Protein AF-A0A7S2IRG7-F1 (afdb_monomer)

Radius of gyration: 34.06 Å; Cα contacts (8 Å, |Δi|>4): 168; chains: 1; bounding box: 99×29×84 Å

Structure (mmCIF, N/CA/C/O backbone):
data_AF-A0A7S2IRG7-F1
#
_entry.id   AF-A0A7S2IRG7-F1
#
loop_
_atom_site.group_PDB
_atom_site.id
_atom_site.type_symbol
_atom_site.label_atom_id
_atom_site.label_alt_id
_atom_site.label_comp_id
_atom_site.label_asym_id
_atom_site.label_entity_id
_atom_site.label_seq_id
_atom_site.pdbx_PDB_ins_code
_atom_site.Cartn_x
_atom_site.Cartn_y
_atom_site.Cartn_z
_atom_site.occupancy
_atom_site.B_iso_or_equiv
_atom_site.auth_seq_id
_atom_site.auth_comp_id
_atom_site.auth_asym_id
_atom_site.auth_atom_id
_atom_site.pdbx_PDB_model_num
ATOM 1 N N . SER A 1 1 ? 81.098 8.406 -63.109 1.00 49.62 1 SER A N 1
ATOM 2 C CA . SER A 1 1 ? 79.784 7.767 -62.909 1.00 49.62 1 SER A CA 1
ATOM 3 C C . SER A 1 1 ? 79.467 7.708 -61.419 1.00 49.62 1 SER A C 1
ATOM 5 O O . SER A 1 1 ? 79.931 6.771 -60.798 1.00 49.62 1 SER A O 1
ATOM 7 N N . SER A 1 2 ? 78.820 8.722 -60.807 1.00 50.66 2 SER A N 1
ATOM 8 C CA . SER A 1 2 ? 78.451 8.673 -59.364 1.00 50.66 2 SER A CA 1
ATOM 9 C C . SER A 1 2 ? 77.529 9.820 -58.865 1.00 50.66 2 SER A C 1
ATOM 11 O O . SER A 1 2 ? 77.714 10.305 -57.751 1.00 50.66 2 SER A O 1
ATOM 13 N N . SER A 1 3 ? 76.562 10.328 -59.647 1.00 47.19 3 SER A N 1
ATOM 14 C CA . SER A 1 3 ? 75.698 11.440 -59.159 1.00 47.19 3 SER A CA 1
ATOM 15 C C . SER A 1 3 ? 74.209 11.361 -59.511 1.00 47.19 3 SER A C 1
ATOM 17 O O . SER A 1 3 ? 73.496 12.330 -59.290 1.00 47.19 3 SER A O 1
ATOM 19 N N . ALA A 1 4 ? 73.705 10.225 -60.006 1.00 48.06 4 ALA A N 1
ATOM 20 C CA . ALA A 1 4 ? 72.283 10.088 -60.358 1.00 48.06 4 ALA A CA 1
ATOM 21 C C . ALA A 1 4 ? 71.446 9.252 -59.362 1.00 48.06 4 ALA A C 1
ATOM 23 O O . ALA A 1 4 ? 70.223 9.258 -59.457 1.00 48.06 4 ALA A O 1
ATOM 24 N N . GLU A 1 5 ? 72.061 8.564 -58.392 1.00 44.44 5 GLU A N 1
ATOM 25 C CA . GLU A 1 5 ? 71.353 7.622 -57.499 1.00 44.44 5 GLU A CA 1
ATOM 26 C C . GLU A 1 5 ? 70.902 8.204 -56.148 1.00 44.44 5 GLU A C 1
ATOM 28 O O . GLU A 1 5 ? 70.097 7.589 -55.459 1.00 44.44 5 GLU A O 1
ATOM 33 N N . ALA A 1 6 ? 71.346 9.406 -55.765 1.00 46.88 6 ALA A N 1
ATOM 34 C CA . ALA A 1 6 ? 71.045 9.956 -54.436 1.00 46.88 6 ALA A CA 1
ATOM 35 C C . ALA A 1 6 ? 69.690 10.692 -54.336 1.00 46.88 6 ALA A C 1
ATOM 37 O O . ALA A 1 6 ? 69.160 10.854 -53.241 1.00 46.88 6 ALA A O 1
ATOM 38 N N . ALA A 1 7 ? 69.098 11.125 -55.455 1.00 45.97 7 ALA A N 1
ATOM 39 C CA . ALA A 1 7 ? 67.896 11.974 -55.443 1.00 45.97 7 ALA A CA 1
ATOM 40 C C . ALA A 1 7 ? 66.560 11.202 -55.458 1.00 45.97 7 ALA A C 1
ATOM 42 O O . ALA A 1 7 ? 65.505 11.804 -55.287 1.00 45.97 7 ALA A O 1
ATOM 43 N N . ARG A 1 8 ? 66.577 9.874 -55.648 1.00 46.16 8 ARG A N 1
ATOM 44 C CA . ARG A 1 8 ? 65.353 9.047 -55.674 1.00 46.16 8 ARG A CA 1
ATOM 45 C C . ARG A 1 8 ? 64.905 8.527 -54.303 1.00 46.16 8 ARG A C 1
ATOM 47 O O . ARG A 1 8 ? 63.773 8.075 -54.197 1.00 46.16 8 ARG A O 1
ATOM 54 N N . ASN A 1 9 ? 65.738 8.630 -53.265 1.00 48.84 9 ASN A N 1
ATOM 55 C CA . ASN A 1 9 ? 65.465 8.010 -51.961 1.00 48.84 9 ASN A CA 1
ATOM 56 C C . ASN A 1 9 ? 64.795 8.920 -50.916 1.00 48.84 9 ASN A C 1
ATOM 58 O O . ASN A 1 9 ? 64.383 8.424 -49.876 1.00 48.84 9 ASN A O 1
ATOM 62 N N . VAL A 1 10 ? 64.666 10.229 -51.163 1.00 49.28 10 VAL A N 1
ATOM 63 C CA . VAL A 1 10 ? 64.073 11.163 -50.179 1.00 49.28 10 VAL A CA 1
ATOM 64 C C . VAL A 1 10 ? 62.554 11.290 -50.355 1.00 49.28 10 VAL A C 1
ATOM 66 O O . VAL A 1 10 ? 61.825 11.328 -49.372 1.00 49.28 10 VAL A O 1
ATOM 69 N N . ALA A 1 11 ? 62.050 11.230 -51.593 1.00 48.47 11 ALA A N 1
ATOM 70 C CA . ALA A 1 11 ? 60.612 11.315 -51.876 1.00 48.47 11 ALA A CA 1
ATOM 71 C C . ALA A 1 11 ? 59.812 10.058 -51.461 1.00 48.47 11 ALA A C 1
ATOM 73 O O . ALA A 1 11 ? 58.596 10.135 -51.314 1.00 48.47 11 ALA A O 1
ATOM 74 N N . GLY A 1 12 ? 60.474 8.908 -51.274 1.00 45.22 12 GLY A N 1
ATOM 75 C CA . GLY A 1 12 ? 59.831 7.672 -50.804 1.00 45.22 12 GLY A CA 1
ATOM 76 C C . GLY A 1 12 ? 59.543 7.669 -49.298 1.00 45.22 12 GLY A C 1
ATOM 77 O O . GLY A 1 12 ? 58.484 7.216 -48.877 1.00 45.22 12 GLY A O 1
ATOM 78 N N . ALA A 1 13 ? 60.439 8.251 -48.493 1.00 50.53 13 ALA A N 1
ATOM 79 C CA . ALA A 1 13 ? 60.338 8.226 -47.033 1.00 50.53 13 ALA A CA 1
ATOM 80 C C . ALA A 1 13 ? 59.254 9.173 -46.477 1.00 50.53 13 ALA A C 1
ATOM 82 O O . ALA A 1 13 ? 58.600 8.854 -45.486 1.00 50.53 13 ALA A O 1
ATOM 83 N N . GLU A 1 14 ? 59.028 10.323 -47.123 1.00 45.84 14 GLU A N 1
ATOM 84 C CA . GLU A 1 14 ? 57.998 11.291 -46.707 1.00 45.84 14 GLU A CA 1
ATOM 85 C C . GLU A 1 14 ? 56.571 10.834 -47.065 1.00 45.84 14 GLU A C 1
ATOM 87 O O . GLU A 1 14 ? 55.618 11.176 -46.363 1.00 45.84 14 GLU A O 1
ATOM 92 N N . GLY A 1 15 ? 56.417 10.024 -48.121 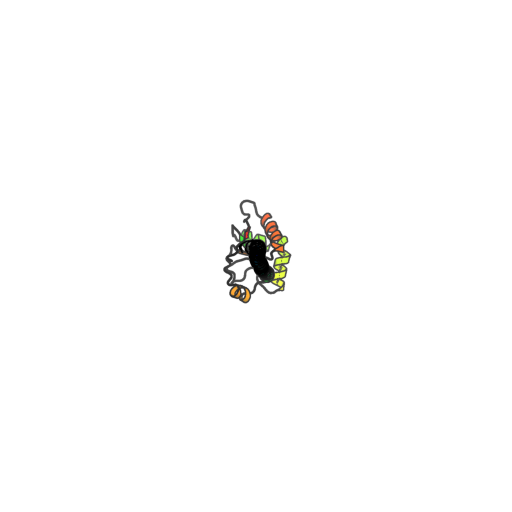1.00 49.69 15 GLY A N 1
ATOM 93 C CA . GLY A 1 15 ? 55.154 9.357 -48.453 1.00 49.69 15 GLY A CA 1
ATOM 94 C C . GLY A 1 15 ? 54.797 8.264 -47.441 1.00 49.69 15 GLY A C 1
ATOM 95 O O . GLY A 1 15 ? 53.685 8.249 -46.925 1.00 49.69 15 GLY A O 1
ATOM 96 N N . GLU A 1 16 ? 55.765 7.416 -47.074 1.00 52.59 16 GLU A N 1
ATOM 97 C CA . GLU A 1 16 ? 55.556 6.336 -46.097 1.00 52.59 16 GLU A CA 1
ATOM 98 C C . GLU A 1 16 ? 55.276 6.832 -44.672 1.00 52.59 16 GLU A C 1
ATOM 100 O O . GLU A 1 16 ? 54.497 6.206 -43.959 1.00 52.59 16 GLU A O 1
ATOM 105 N N . ALA A 1 17 ? 55.887 7.937 -44.232 1.00 55.94 17 ALA A N 1
ATOM 106 C CA . ALA A 1 17 ? 55.608 8.506 -42.909 1.00 55.94 17 ALA A CA 1
ATOM 107 C C . 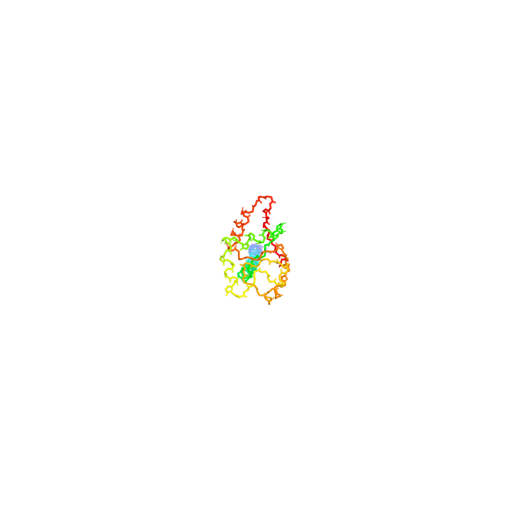ALA A 1 17 ? 54.185 9.089 -42.826 1.00 55.94 17 ALA A C 1
ATOM 109 O O . ALA A 1 17 ? 53.470 8.857 -41.856 1.00 55.94 17 ALA A O 1
ATOM 110 N N . ARG A 1 18 ? 53.742 9.778 -43.884 1.00 57.41 18 ARG A N 1
ATOM 111 C CA . ARG A 1 18 ? 52.416 10.407 -43.950 1.00 57.41 18 ARG A CA 1
ATOM 112 C C . ARG A 1 18 ? 51.276 9.402 -44.140 1.00 57.41 18 ARG A C 1
ATOM 114 O O . ARG A 1 18 ? 50.163 9.670 -43.697 1.00 57.41 18 ARG A O 1
ATOM 121 N N . ASP A 1 19 ? 51.532 8.270 -44.795 1.00 58.53 19 ASP A N 1
ATOM 122 C CA . ASP A 1 19 ? 50.571 7.161 -44.876 1.00 58.53 19 ASP A CA 1
ATOM 123 C C . ASP A 1 19 ? 50.482 6.367 -43.561 1.00 58.53 19 ASP A C 1
ATOM 125 O O . ASP A 1 19 ? 49.402 5.891 -43.217 1.00 58.53 19 ASP A O 1
ATOM 129 N N . LYS A 1 20 ? 51.571 6.278 -42.782 1.00 61.56 20 LYS A N 1
ATOM 130 C CA . LYS A 1 20 ? 51.558 5.649 -41.448 1.00 61.56 20 LYS A CA 1
ATOM 131 C C . LYS A 1 20 ? 50.780 6.462 -40.412 1.00 61.56 20 LYS A C 1
ATOM 133 O O . LYS A 1 20 ? 49.990 5.869 -39.686 1.00 61.56 20 LYS A O 1
ATOM 138 N N . ASP A 1 21 ? 50.935 7.787 -40.389 1.00 63.75 21 ASP A N 1
ATOM 139 C CA . ASP A 1 21 ? 50.162 8.656 -39.482 1.00 63.75 21 ASP A CA 1
ATOM 140 C C . ASP A 1 21 ? 48.655 8.595 -39.781 1.00 63.75 21 ASP A C 1
ATOM 142 O O . ASP A 1 21 ? 47.841 8.465 -38.873 1.00 63.75 21 ASP A O 1
ATOM 146 N N . LYS A 1 22 ? 48.266 8.582 -41.064 1.00 69.81 22 LYS A N 1
ATOM 147 C CA . LYS A 1 22 ? 46.854 8.432 -41.459 1.00 69.81 22 LYS A CA 1
ATOM 148 C C . LYS A 1 2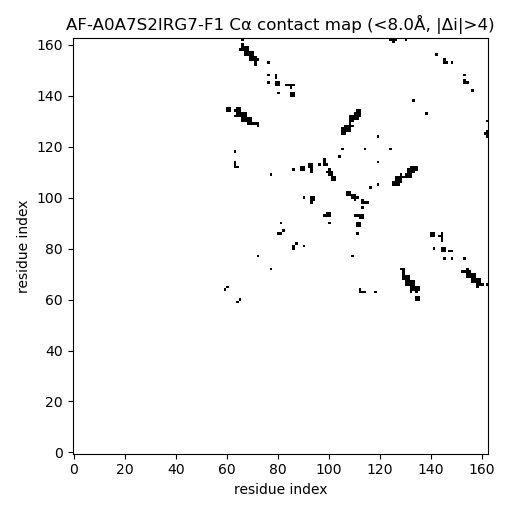2 ? 46.268 7.066 -41.117 1.00 69.81 22 LYS A C 1
ATOM 150 O O . LYS A 1 22 ? 45.075 6.968 -40.845 1.00 69.81 22 LYS A O 1
ATOM 155 N N . ALA A 1 23 ? 47.075 6.009 -41.197 1.00 70.19 23 ALA A N 1
ATOM 156 C CA . ALA A 1 23 ? 46.639 4.671 -40.819 1.00 70.19 23 ALA A CA 1
ATOM 157 C C . ALA A 1 23 ? 46.378 4.584 -39.308 1.00 70.19 23 ALA A C 1
ATOM 159 O O . ALA A 1 23 ? 45.347 4.044 -38.919 1.00 70.19 23 ALA A O 1
ATOM 160 N N . ALA A 1 24 ? 47.253 5.181 -38.490 1.00 72.69 24 ALA A N 1
ATOM 161 C CA . ALA A 1 24 ? 47.090 5.244 -37.038 1.00 72.69 24 ALA A CA 1
ATOM 162 C C . ALA A 1 24 ? 45.867 6.084 -36.625 1.00 72.69 24 ALA A C 1
ATOM 164 O O . ALA A 1 24 ? 45.037 5.610 -35.857 1.00 72.69 24 ALA A O 1
ATOM 165 N N . GLU A 1 25 ? 45.682 7.279 -37.203 1.00 73.44 25 GLU A N 1
ATOM 166 C CA . GLU A 1 25 ? 44.498 8.118 -36.944 1.00 73.44 25 GLU A CA 1
ATOM 167 C C . GLU A 1 25 ? 43.179 7.415 -37.326 1.00 73.44 25 GLU A C 1
ATOM 169 O O . GLU A 1 25 ? 42.159 7.585 -36.659 1.00 73.44 25 GLU A O 1
ATOM 174 N N . ASN A 1 26 ? 43.175 6.611 -38.395 1.00 77.94 26 ASN A N 1
ATOM 175 C CA . ASN A 1 26 ? 41.986 5.871 -38.827 1.00 77.94 26 ASN A CA 1
ATOM 176 C C . ASN A 1 26 ? 41.678 4.666 -37.917 1.00 77.94 26 ASN A C 1
ATOM 178 O O . ASN A 1 26 ? 40.512 4.315 -37.738 1.00 77.94 26 ASN A O 1
ATOM 182 N N . GLU A 1 27 ? 42.708 4.041 -37.344 1.00 82.31 27 GLU A N 1
ATOM 183 C CA . GLU A 1 27 ? 42.569 2.963 -36.360 1.00 82.31 27 GLU A CA 1
ATOM 184 C C . GLU A 1 27 ? 42.029 3.510 -35.030 1.00 82.31 27 GLU A C 1
ATOM 186 O O . GLU A 1 27 ? 41.007 3.025 -34.550 1.00 82.31 27 GLU A O 1
ATOM 191 N N . GLU A 1 28 ? 42.593 4.611 -34.524 1.00 83.50 28 GLU A N 1
ATOM 192 C CA . GLU A 1 28 ? 42.095 5.307 -33.327 1.00 83.50 28 GLU A CA 1
ATOM 193 C C . GLU A 1 28 ? 40.645 5.799 -33.494 1.00 83.50 28 GLU A C 1
ATOM 195 O O . GLU A 1 28 ? 39.824 5.669 -32.582 1.00 83.50 28 GLU A O 1
ATOM 200 N N . LEU A 1 29 ? 40.289 6.329 -34.671 1.00 82.19 29 LEU A N 1
ATOM 201 C CA . LEU A 1 29 ? 38.914 6.740 -34.968 1.00 82.19 29 LEU A CA 1
ATOM 202 C C . LEU A 1 29 ? 37.954 5.542 -34.992 1.00 82.19 29 LEU A C 1
ATOM 204 O O . LEU A 1 29 ? 36.832 5.645 -34.497 1.00 82.19 29 LEU A O 1
ATOM 208 N N . SER A 1 30 ? 38.384 4.408 -35.552 1.00 83.19 30 SER A N 1
ATOM 209 C CA . SER A 1 30 ? 37.588 3.178 -35.571 1.00 83.19 30 SER A CA 1
ATOM 210 C C . SER A 1 30 ? 37.357 2.638 -34.160 1.00 83.19 30 SER A C 1
ATOM 212 O O . SER A 1 30 ? 36.241 2.234 -33.839 1.00 83.19 30 SER A O 1
ATOM 214 N N . GLU A 1 31 ? 38.380 2.651 -33.307 1.00 86.31 31 GLU A N 1
ATOM 215 C CA . GLU A 1 31 ? 38.266 2.236 -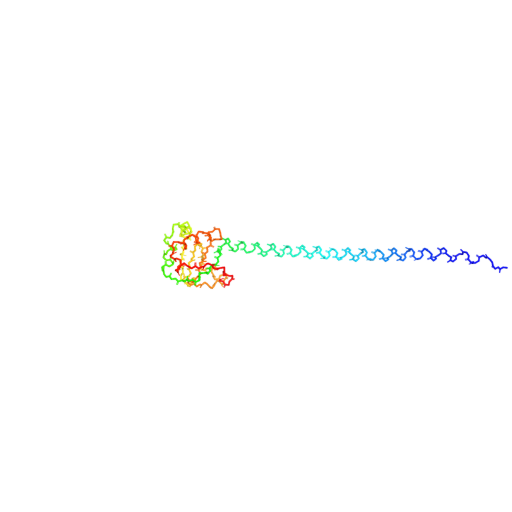31.906 1.00 86.31 31 GLU A CA 1
ATOM 216 C C . GLU A 1 31 ? 37.329 3.159 -31.116 1.00 86.31 31 GLU A C 1
ATOM 218 O O . GLU A 1 31 ? 36.457 2.682 -30.388 1.00 86.31 31 GLU A O 1
ATOM 223 N N . ALA A 1 32 ? 37.441 4.477 -31.305 1.00 86.44 32 ALA A N 1
ATOM 224 C CA . ALA A 1 32 ? 36.568 5.451 -30.654 1.00 86.44 32 ALA A CA 1
ATOM 225 C C . ALA A 1 32 ? 35.096 5.293 -31.070 1.00 86.44 32 ALA A C 1
ATOM 227 O O . ALA A 1 32 ? 34.199 5.408 -30.232 1.00 86.44 32 ALA A O 1
ATOM 228 N N . LEU A 1 33 ? 34.836 5.003 -32.350 1.00 84.75 33 LEU A N 1
ATOM 229 C CA . LEU A 1 33 ? 33.486 4.728 -32.844 1.00 84.75 33 LEU A CA 1
ATOM 230 C C . LEU A 1 33 ? 32.931 3.427 -32.264 1.00 84.75 33 LEU A C 1
ATOM 232 O O . LEU A 1 33 ? 31.803 3.427 -31.785 1.00 84.75 33 LEU A O 1
ATOM 236 N N . GLN A 1 34 ? 33.724 2.353 -32.235 1.00 89.19 34 GLN A N 1
ATOM 237 C CA . GLN A 1 34 ? 33.302 1.082 -31.641 1.00 89.19 34 GLN A CA 1
ATOM 238 C C . GLN A 1 34 ? 32.979 1.222 -30.152 1.00 89.19 34 GLN A C 1
ATOM 240 O O . GLN A 1 34 ? 31.964 0.695 -29.698 1.00 89.19 34 GLN A O 1
ATOM 245 N N . LEU A 1 35 ? 33.801 1.964 -29.404 1.00 86.69 35 LEU A N 1
ATOM 246 C CA . LEU A 1 35 ? 33.556 2.234 -27.989 1.00 86.69 35 LEU A CA 1
ATOM 247 C C . LEU A 1 35 ? 32.279 3.066 -27.795 1.00 86.69 35 LEU A C 1
ATOM 249 O O . LEU A 1 35 ? 31.437 2.732 -26.964 1.00 86.69 35 LEU A O 1
ATOM 253 N N . SER A 1 36 ? 32.089 4.106 -28.614 1.00 86.69 36 SER A N 1
ATOM 254 C CA . SER A 1 36 ? 30.880 4.933 -28.565 1.00 86.69 36 SER A CA 1
ATOM 255 C C . SER A 1 36 ? 29.619 4.151 -28.940 1.00 86.69 36 SER A C 1
ATOM 257 O O . SER A 1 36 ? 28.563 4.400 -28.361 1.00 86.69 36 SER A O 1
ATOM 259 N N . GLU A 1 37 ? 29.699 3.233 -29.903 1.00 88.88 37 GLU A N 1
ATOM 260 C CA . GLU A 1 37 ? 28.587 2.357 -30.277 1.00 88.88 37 GLU A CA 1
ATOM 261 C C . GLU A 1 37 ? 28.257 1.383 -29.142 1.00 88.88 37 GLU A C 1
ATOM 263 O O . GLU A 1 37 ? 27.082 1.213 -28.811 1.00 88.88 37 GLU A O 1
ATOM 268 N N . SER A 1 38 ? 29.267 0.790 -28.494 1.00 86.56 38 SER A N 1
ATOM 269 C CA . SER A 1 38 ? 29.037 -0.096 -27.350 1.00 86.56 38 SER A CA 1
ATOM 270 C C . SER A 1 38 ? 28.430 0.635 -26.155 1.00 86.56 38 SER A C 1
ATOM 272 O O . SER A 1 38 ? 27.498 0.115 -25.542 1.00 86.56 38 SER A O 1
ATOM 274 N N . ASP A 1 39 ? 28.893 1.853 -25.869 1.00 88.56 39 ASP A N 1
ATOM 2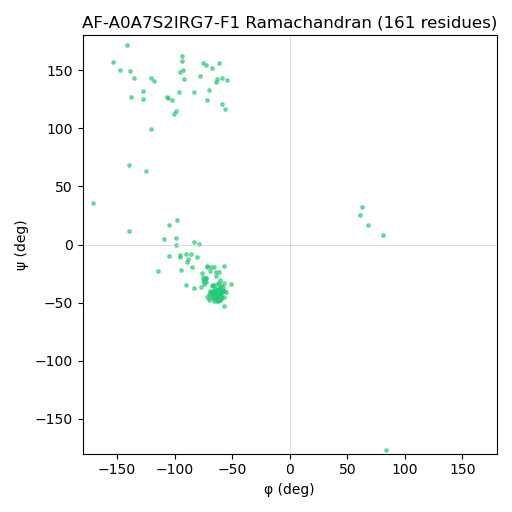75 C CA . ASP A 1 39 ? 28.371 2.674 -24.775 1.00 88.56 39 ASP A CA 1
ATOM 276 C C . ASP A 1 39 ? 26.921 3.097 -25.045 1.00 88.56 39 ASP A C 1
ATOM 278 O O . ASP A 1 39 ? 26.080 3.047 -24.146 1.00 88.56 39 ASP A O 1
ATOM 282 N N . ALA A 1 40 ? 26.595 3.456 -26.293 1.00 88.62 40 ALA A N 1
ATOM 283 C CA . ALA A 1 40 ? 25.231 3.797 -26.690 1.00 88.62 40 ALA A CA 1
ATOM 284 C C . ALA A 1 40 ? 24.282 2.597 -26.554 1.00 88.62 40 ALA A C 1
ATOM 286 O O . ALA A 1 40 ? 23.203 2.728 -25.976 1.00 88.62 40 ALA A O 1
ATOM 287 N N . VAL A 1 41 ? 24.699 1.411 -27.012 1.00 89.94 41 VAL A N 1
ATOM 288 C CA . VAL A 1 41 ? 23.916 0.175 -26.857 1.00 89.94 41 VAL A CA 1
ATOM 289 C C . VAL A 1 41 ? 23.723 -0.172 -25.382 1.00 89.94 41 VAL A C 1
ATOM 291 O O . VAL A 1 41 ? 22.634 -0.589 -24.988 1.00 89.94 41 VAL A O 1
ATOM 294 N N . GLN A 1 42 ? 24.754 0.001 -24.553 1.00 90.56 42 GLN A N 1
ATOM 295 C CA . GLN A 1 42 ? 24.648 -0.265 -23.124 1.00 90.56 42 GLN A CA 1
ATOM 296 C C . GLN A 1 42 ? 23.676 0.710 -22.445 1.00 90.56 42 GLN A C 1
ATOM 298 O O . GLN A 1 42 ? 22.815 0.268 -21.686 1.00 90.56 42 GLN A O 1
ATOM 303 N N . ALA A 1 43 ? 23.749 2.003 -22.764 1.00 89.00 43 ALA A N 1
ATOM 304 C CA . ALA A 1 43 ? 22.820 3.001 -22.239 1.00 89.00 43 ALA A CA 1
ATOM 305 C C . ALA A 1 43 ? 21.362 2.692 -22.629 1.00 89.00 43 ALA A C 1
ATOM 307 O O . ALA A 1 43 ? 20.475 2.721 -21.778 1.00 89.00 43 ALA A O 1
ATOM 308 N N . GLU A 1 44 ? 21.112 2.310 -23.886 1.00 90.75 44 GLU A N 1
ATOM 309 C CA . GLU A 1 44 ? 19.778 1.889 -24.333 1.00 90.75 44 GLU A CA 1
ATOM 310 C C . GLU A 1 44 ? 19.288 0.635 -23.595 1.00 90.75 44 GLU A C 1
ATOM 312 O O . GLU A 1 44 ? 18.120 0.551 -23.208 1.00 90.75 44 GLU A O 1
ATOM 317 N N . GLN A 1 45 ? 20.168 -0.345 -23.365 1.00 91.38 45 GLN A N 1
ATOM 318 C CA . GLN A 1 45 ? 19.824 -1.541 -22.595 1.00 91.38 45 GLN A CA 1
ATOM 319 C C . GLN A 1 45 ? 19.473 -1.206 -21.143 1.00 91.38 45 GLN A C 1
ATOM 321 O O . GLN A 1 45 ? 18.497 -1.746 -20.619 1.00 91.38 45 GLN A O 1
ATOM 326 N N . GLU A 1 46 ? 20.233 -0.322 -20.499 1.00 92.38 46 GLU A N 1
ATOM 327 C CA . GLU A 1 46 ? 19.967 0.138 -19.133 1.00 92.38 46 GLU A CA 1
ATOM 328 C C . GLU A 1 46 ? 18.618 0.865 -19.045 1.00 92.38 46 GLU A C 1
ATOM 330 O O . GLU A 1 46 ? 17.810 0.576 -18.154 1.00 92.38 46 GLU A O 1
ATOM 335 N N . ASP A 1 47 ? 18.322 1.738 -20.008 1.00 90.62 47 ASP A N 1
ATOM 336 C CA . ASP A 1 47 ? 17.049 2.452 -20.079 1.00 90.62 47 ASP A CA 1
ATOM 337 C C . ASP A 1 47 ? 15.865 1.502 -20.307 1.00 90.62 47 ASP A C 1
ATOM 339 O O . ASP A 1 47 ? 14.838 1.611 -19.626 1.00 90.62 47 ASP A O 1
ATOM 343 N N . LEU A 1 48 ? 16.006 0.516 -21.198 1.00 91.00 48 LEU A N 1
ATOM 344 C CA . LEU A 1 48 ? 14.982 -0.506 -21.429 1.00 91.00 48 LEU A CA 1
ATOM 345 C C . LEU A 1 48 ? 14.737 -1.361 -20.182 1.00 91.00 48 LEU A C 1
ATOM 347 O O . LEU A 1 48 ? 13.583 -1.616 -19.823 1.00 91.00 48 LEU A O 1
ATOM 351 N N . GLN A 1 49 ? 15.800 -1.786 -19.497 1.00 89.50 49 GLN A N 1
ATOM 352 C CA . GLN A 1 49 ? 15.682 -2.535 -18.247 1.00 89.50 49 GLN A CA 1
ATOM 353 C C . GLN A 1 49 ? 14.961 -1.709 -17.181 1.00 89.50 49 GLN A C 1
ATOM 355 O O . GLN A 1 49 ? 14.050 -2.211 -16.519 1.00 89.50 49 GLN A O 1
ATOM 360 N N . ARG A 1 50 ? 15.306 -0.426 -17.053 1.00 85.06 50 ARG A N 1
ATOM 361 C CA . ARG A 1 50 ? 14.653 0.488 -16.116 1.00 85.06 50 ARG A CA 1
ATOM 362 C C . ARG A 1 50 ? 13.169 0.657 -16.426 1.00 85.06 50 ARG A C 1
ATOM 364 O O . ARG A 1 50 ? 12.346 0.563 -15.517 1.00 85.06 50 ARG A O 1
ATOM 371 N N . ALA A 1 51 ? 12.820 0.867 -17.693 1.00 87.25 51 ALA A N 1
ATOM 372 C CA . ALA A 1 51 ? 11.434 1.007 -18.127 1.00 87.25 51 ALA A CA 1
ATOM 373 C C . ALA A 1 51 ? 10.611 -0.260 -17.845 1.00 87.25 51 ALA A C 1
ATOM 375 O O . ALA A 1 51 ? 9.481 -0.170 -17.364 1.00 87.25 51 ALA A O 1
ATOM 376 N N . LEU A 1 52 ? 11.188 -1.443 -18.079 1.00 87.12 52 LEU A N 1
ATOM 377 C CA . LEU A 1 52 ? 10.543 -2.726 -17.791 1.00 87.12 52 LEU A CA 1
ATOM 378 C C . LEU A 1 52 ? 10.261 -2.919 -16.299 1.00 87.12 52 LEU A C 1
ATOM 380 O O . LEU A 1 52 ? 9.161 -3.339 -15.935 1.00 87.12 52 LEU A O 1
ATOM 384 N N . VAL A 1 53 ? 11.233 -2.607 -15.436 1.00 78.62 53 VAL A N 1
ATOM 385 C CA . VAL A 1 53 ? 11.057 -2.705 -13.979 1.00 78.62 53 VAL A CA 1
ATOM 386 C C . VAL A 1 53 ? 9.936 -1.774 -13.515 1.00 78.62 53 VAL A C 1
ATOM 388 O O . VAL A 1 53 ? 9.020 -2.226 -12.829 1.00 78.62 53 VAL A O 1
ATOM 391 N N . LEU A 1 54 ? 9.949 -0.514 -13.960 1.00 76.31 54 LEU A N 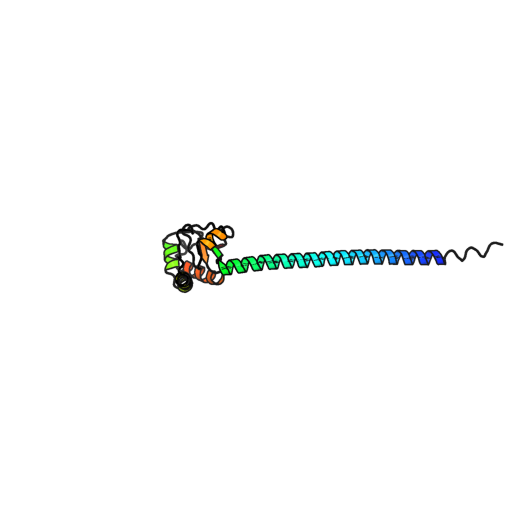1
ATOM 392 C CA . LEU A 1 54 ? 8.931 0.472 -13.586 1.00 76.31 54 LEU A CA 1
ATOM 393 C C . LEU A 1 54 ? 7.530 0.072 -14.067 1.00 76.31 54 LEU A C 1
ATOM 395 O O . LEU A 1 54 ? 6.582 0.098 -13.286 1.00 76.31 54 LEU A O 1
ATOM 399 N N . SER A 1 55 ? 7.398 -0.375 -15.320 1.00 76.56 55 SER A N 1
ATOM 400 C CA . SER A 1 55 ? 6.108 -0.805 -15.873 1.00 76.56 55 SER A CA 1
ATOM 401 C C . SER A 1 55 ? 5.511 -1.985 -15.099 1.00 76.56 55 SER A C 1
ATOM 403 O O . SER A 1 55 ? 4.298 -2.043 -14.882 1.00 76.56 55 SER A O 1
ATOM 405 N N . LYS A 1 56 ? 6.359 -2.909 -14.630 1.00 73.19 56 LYS A N 1
ATOM 406 C CA . LYS A 1 56 ? 5.924 -4.060 -13.835 1.00 73.19 56 LYS A CA 1
ATOM 407 C C . LYS A 1 56 ? 5.453 -3.655 -12.436 1.00 73.19 56 LYS A C 1
ATOM 409 O O . LYS A 1 56 ? 4.438 -4.169 -11.971 1.00 73.19 56 LYS A O 1
ATOM 414 N N . GLU A 1 57 ? 6.166 -2.747 -11.773 1.00 69.12 57 GLU A N 1
ATOM 415 C CA . GLU A 1 57 ? 5.783 -2.242 -10.448 1.00 69.12 57 GLU A CA 1
ATOM 416 C C . GLU A 1 57 ? 4.478 -1.438 -10.495 1.00 69.12 57 GLU A C 1
ATOM 418 O O . GLU A 1 57 ? 3.616 -1.606 -9.631 1.00 69.12 57 GLU A O 1
ATOM 423 N N . GLU A 1 58 ? 4.289 -0.611 -11.524 1.00 63.34 58 GLU A N 1
ATOM 424 C CA . GLU A 1 58 ? 3.058 0.162 -11.706 1.00 63.34 58 GLU A CA 1
ATOM 425 C C . GLU A 1 58 ? 1.849 -0.735 -11.987 1.00 63.34 58 GLU A C 1
ATOM 427 O O . GLU A 1 58 ? 0.792 -0.550 -11.378 1.00 63.34 58 GLU A O 1
ATOM 432 N N . ALA A 1 59 ? 2.005 -1.747 -12.848 1.00 66.25 59 ALA A N 1
ATOM 433 C CA . ALA A 1 59 ? 0.955 -2.731 -13.103 1.00 66.25 59 ALA A CA 1
ATOM 434 C C . ALA A 1 59 ? 0.578 -3.501 -11.825 1.00 66.25 59 ALA A C 1
ATOM 436 O O . ALA A 1 59 ? -0.604 -3.688 -11.534 1.00 66.25 59 ALA A O 1
ATOM 437 N N . PHE A 1 60 ? 1.574 -3.880 -11.018 1.00 66.56 60 PHE A N 1
ATOM 438 C CA . PHE A 1 60 ? 1.357 -4.543 -9.734 1.00 66.56 60 PHE A CA 1
ATOM 439 C C . PHE A 1 60 ? 0.593 -3.649 -8.748 1.00 66.56 60 PHE A C 1
ATOM 441 O O . PHE A 1 60 ? -0.415 -4.064 -8.176 1.00 66.56 60 PHE A O 1
ATOM 448 N N . ALA A 1 61 ? 1.023 -2.395 -8.591 1.00 65.94 61 ALA A N 1
ATOM 449 C CA . ALA A 1 61 ? 0.369 -1.434 -7.710 1.00 65.94 61 ALA A CA 1
ATOM 450 C C . ALA A 1 61 ? -1.070 -1.120 -8.151 1.00 65.94 61 ALA A C 1
ATOM 452 O O . ALA A 1 61 ? -1.937 -0.903 -7.303 1.00 65.94 61 ALA A O 1
ATOM 453 N N . ALA A 1 62 ? -1.340 -1.118 -9.458 1.00 68.56 62 ALA A N 1
ATOM 454 C CA . ALA A 1 62 ? -2.686 -0.949 -9.990 1.00 68.56 62 ALA A CA 1
ATOM 455 C C . ALA A 1 62 ? -3.580 -2.161 -9.687 1.00 68.56 62 ALA A C 1
ATOM 457 O O . ALA A 1 62 ? -4.748 -1.990 -9.340 1.00 68.56 62 ALA A O 1
ATOM 458 N N . GLN A 1 63 ? -3.037 -3.376 -9.780 1.00 71.19 63 GLN A N 1
ATOM 459 C CA . GLN A 1 63 ? -3.821 -4.602 -9.649 1.00 71.19 63 GLN A CA 1
ATOM 460 C C . GLN A 1 63 ? -4.053 -5.021 -8.192 1.00 71.19 63 GLN A C 1
ATOM 462 O O . GLN A 1 63 ? -5.150 -5.453 -7.846 1.00 71.19 63 GLN A O 1
ATOM 467 N N . VAL A 1 64 ? -3.061 -4.834 -7.323 1.00 74.88 64 VAL A N 1
ATOM 468 C CA . VAL A 1 64 ? -3.056 -5.381 -5.953 1.00 74.88 64 VAL A CA 1
ATOM 469 C C . VAL A 1 64 ? -3.107 -4.277 -4.899 1.00 74.8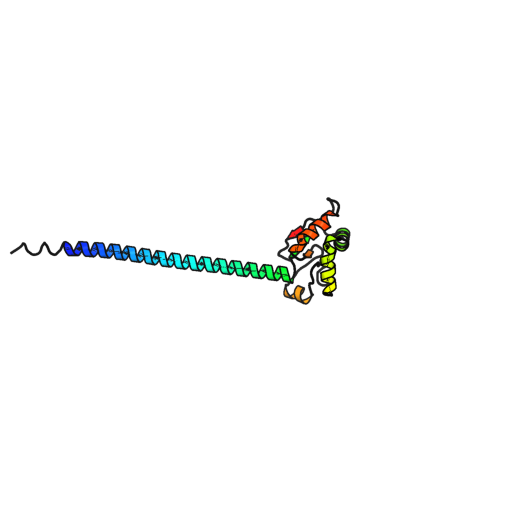8 64 VAL A C 1
ATOM 471 O O . VAL A 1 64 ? -3.561 -4.497 -3.779 1.00 74.88 64 VAL A O 1
ATOM 474 N N . GLY A 1 65 ? -2.684 -3.066 -5.259 1.00 85.25 65 GLY A N 1
ATOM 475 C CA . GLY A 1 65 ? -2.414 -1.999 -4.307 1.00 85.25 65 GLY A CA 1
ATOM 476 C C . GLY A 1 65 ? -1.016 -2.135 -3.712 1.00 85.25 65 GLY A C 1
ATOM 477 O O . GLY A 1 65 ? -0.224 -2.996 -4.093 1.00 85.25 65 GLY A O 1
ATOM 478 N N . VAL A 1 66 ? -0.692 -1.250 -2.774 1.00 89.00 66 VAL A N 1
ATOM 479 C CA . VAL A 1 66 ? 0.602 -1.262 -2.092 1.00 89.00 66 VAL A CA 1
ATOM 480 C C . VAL A 1 66 ? 0.465 -1.773 -0.664 1.00 89.00 66 VAL A C 1
ATOM 482 O O . VAL A 1 66 ? -0.352 -1.240 0.097 1.00 89.00 66 VAL A O 1
ATOM 485 N N . PRO A 1 67 ? 1.263 -2.780 -0.270 1.00 92.12 67 PRO A N 1
ATOM 486 C CA . PRO A 1 67 ? 1.320 -3.212 1.110 1.00 92.12 67 PRO A CA 1
ATOM 487 C C . PRO A 1 67 ? 2.055 -2.177 1.964 1.00 92.12 67 PRO A C 1
ATOM 489 O O . PRO A 1 67 ? 3.200 -1.781 1.727 1.00 92.12 67 PRO A O 1
ATOM 492 N N . LEU A 1 68 ? 1.363 -1.730 3.001 1.00 94.69 68 LEU A N 1
ATOM 493 C CA . LEU A 1 68 ? 1.869 -0.809 3.999 1.00 94.69 68 LEU A CA 1
ATOM 494 C C . LEU A 1 68 ? 1.866 -1.490 5.355 1.00 94.69 68 LEU A C 1
ATOM 496 O O . LEU A 1 68 ? 0.907 -2.159 5.726 1.00 94.69 68 LEU A O 1
ATOM 500 N N . ARG A 1 69 ? 2.907 -1.250 6.144 1.00 95.75 69 ARG A N 1
ATOM 501 C CA . ARG A 1 69 ? 3.011 -1.751 7.509 1.00 95.75 69 ARG A CA 1
ATOM 502 C C . ARG A 1 69 ? 2.775 -0.640 8.520 1.00 95.75 69 ARG A C 1
ATOM 504 O O . ARG A 1 69 ? 3.463 0.385 8.524 1.00 95.75 69 ARG A O 1
ATOM 511 N N . LEU A 1 70 ? 1.835 -0.869 9.429 1.00 96.25 70 LEU A N 1
ATOM 512 C CA . LEU A 1 70 ? 1.595 -0.015 10.584 1.00 96.25 70 LEU A CA 1
ATOM 513 C C . LEU A 1 70 ? 2.558 -0.378 11.719 1.00 96.25 70 LEU A C 1
ATOM 515 O O . LEU A 1 70 ? 2.671 -1.538 12.123 1.00 96.25 70 LEU A O 1
ATOM 519 N N . THR A 1 71 ? 3.220 0.625 12.301 1.00 94.69 71 THR A N 1
ATOM 520 C CA . THR A 1 71 ? 4.138 0.397 13.436 1.00 94.69 71 THR A CA 1
ATOM 521 C C . THR A 1 71 ? 3.437 -0.098 14.698 1.00 94.69 71 THR A C 1
ATOM 523 O O . THR A 1 71 ? 4.086 -0.650 15.584 1.00 94.69 71 THR A O 1
ATOM 526 N N . LYS A 1 72 ? 2.120 0.096 14.794 1.00 93.06 72 LYS A N 1
ATOM 527 C CA . LYS A 1 72 ? 1.274 -0.403 15.877 1.00 93.06 72 LYS A CA 1
ATOM 528 C C . LYS A 1 72 ? 0.015 -1.003 15.281 1.00 93.06 72 LYS A C 1
ATOM 530 O O . LYS A 1 72 ? -0.528 -0.462 14.323 1.00 93.06 72 LYS A O 1
ATOM 535 N N . HIS A 1 73 ? -0.452 -2.075 15.899 1.00 93.69 73 HIS A N 1
ATOM 536 C CA . HIS A 1 73 ? -1.729 -2.689 15.591 1.00 93.69 73 HIS A CA 1
ATOM 537 C C . HIS A 1 73 ? -2.522 -2.825 16.889 1.00 93.69 73 HIS A C 1
ATOM 539 O O . HIS A 1 73 ? -1.998 -3.266 17.913 1.00 93.69 73 HIS A O 1
ATOM 545 N N . SER A 1 74 ? -3.778 -2.404 16.854 1.00 94.12 74 SER A N 1
ATOM 546 C CA . SER A 1 74 ? -4.747 -2.626 17.917 1.00 94.12 74 SER A CA 1
ATOM 547 C C . SER A 1 74 ? -6.139 -2.628 17.305 1.00 94.12 74 SER A C 1
ATOM 549 O O . SER A 1 74 ? -6.362 -2.028 16.253 1.00 94.12 74 SER A O 1
ATOM 551 N N . ARG A 1 75 ? -7.091 -3.259 17.995 1.00 93.25 75 ARG A N 1
ATOM 552 C CA . ARG A 1 75 ? -8.489 -3.269 17.560 1.00 93.25 75 ARG A CA 1
ATOM 553 C C . ARG A 1 75 ? -9.053 -1.853 17.400 1.00 93.25 75 ARG A C 1
ATOM 555 O O . ARG A 1 75 ? -9.679 -1.568 16.399 1.00 93.25 75 ARG A O 1
ATOM 562 N N . GLU A 1 76 ? -8.713 -0.939 18.310 1.00 94.56 76 GLU A N 1
ATOM 563 C CA . GLU A 1 76 ? -9.094 0.481 18.232 1.00 94.56 76 GLU A CA 1
ATOM 564 C C . GLU A 1 76 ? -8.584 1.165 16.953 1.00 94.56 76 GLU A C 1
ATOM 566 O O . GLU A 1 76 ? -9.300 1.971 16.366 1.00 94.56 76 GLU A O 1
ATOM 571 N N . ILE A 1 77 ? -7.364 0.850 16.499 1.00 95.12 77 ILE A N 1
ATOM 572 C CA . ILE A 1 77 ? -6.823 1.389 15.242 1.00 95.12 77 ILE A CA 1
ATOM 573 C C . ILE A 1 77 ? -7.636 0.855 14.061 1.00 95.12 77 ILE A C 1
ATOM 575 O O . ILE A 1 77 ? -8.056 1.643 13.218 1.00 95.12 77 ILE A O 1
ATOM 579 N N . VAL A 1 78 ? -7.879 -0.457 14.014 1.00 95.31 78 VAL A N 1
ATOM 580 C CA . VAL A 1 78 ? -8.650 -1.091 12.935 1.00 95.31 78 VAL A CA 1
ATOM 581 C C . VAL A 1 78 ? -10.082 -0.559 12.903 1.00 95.31 78 VAL A C 1
ATOM 583 O O . VAL A 1 78 ? -10.525 -0.098 11.857 1.00 95.31 78 VAL A O 1
ATOM 586 N N . ASP A 1 79 ? -10.766 -0.519 14.046 1.00 95.38 79 ASP A N 1
ATOM 587 C CA . ASP A 1 79 ? -12.128 0.008 14.174 1.00 95.38 79 ASP A CA 1
ATOM 588 C C . ASP A 1 79 ? -12.193 1.475 13.717 1.00 95.38 79 ASP A C 1
ATOM 590 O O . ASP A 1 79 ? -13.115 1.871 13.006 1.00 95.38 79 ASP A O 1
ATOM 594 N N . THR A 1 80 ? -11.175 2.276 14.051 1.00 95.56 80 THR A N 1
ATOM 595 C CA . THR A 1 80 ? -11.069 3.673 13.603 1.00 95.56 80 THR A CA 1
ATOM 596 C C . THR A 1 80 ? -10.912 3.772 12.085 1.00 95.56 80 THR A C 1
ATOM 598 O O . THR A 1 80 ? -11.566 4.597 11.453 1.00 95.56 80 THR A O 1
ATOM 601 N N . LEU A 1 81 ? -10.076 2.926 11.475 1.00 96.00 81 LEU A N 1
ATOM 602 C CA . LEU A 1 81 ? -9.901 2.880 10.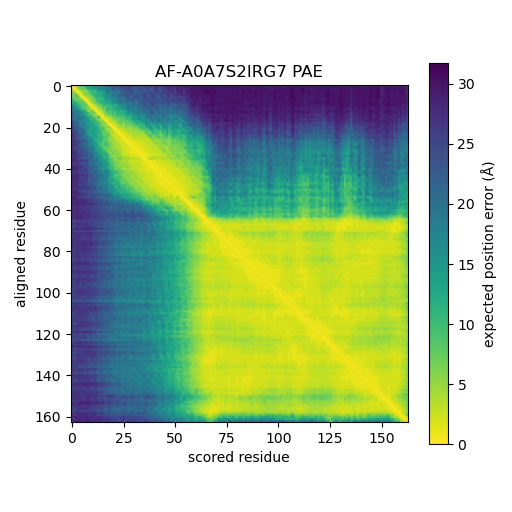018 1.00 96.00 81 LEU A CA 1
ATOM 603 C C . LEU A 1 81 ? -11.163 2.379 9.297 1.00 96.00 81 LEU A C 1
ATOM 605 O O . LEU A 1 81 ? -11.499 2.871 8.218 1.00 96.00 81 LEU A O 1
ATOM 609 N N . LEU A 1 82 ? -11.887 1.432 9.894 1.00 95.62 82 LEU A N 1
ATOM 610 C CA . LEU A 1 82 ? -13.153 0.919 9.371 1.00 95.62 82 LEU A CA 1
ATOM 611 C C . LEU A 1 82 ? -14.301 1.927 9.518 1.00 95.62 82 LEU A C 1
ATOM 613 O O . LEU A 1 82 ? -15.205 1.935 8.686 1.00 95.62 82 LEU A O 1
ATOM 617 N N . ALA A 1 83 ? -14.261 2.795 10.529 1.00 95.62 83 ALA A N 1
ATOM 618 C CA . ALA A 1 83 ? -15.264 3.835 10.756 1.00 95.62 83 ALA A CA 1
ATOM 619 C C . ALA A 1 83 ? -14.953 5.169 10.051 1.00 95.62 83 ALA A C 1
ATOM 621 O O . ALA A 1 83 ? -15.840 6.013 9.939 1.00 95.62 83 ALA A O 1
ATOM 622 N N . SER A 1 84 ? -13.722 5.380 9.572 1.00 96.88 84 SER A N 1
ATOM 623 C CA . SER A 1 84 ? -13.301 6.665 8.999 1.00 96.88 84 SER A CA 1
ATOM 624 C C . SER A 1 84 ? -14.077 7.015 7.725 1.00 96.88 84 SER A C 1
ATOM 626 O O . SER A 1 84 ? -14.347 6.151 6.880 1.00 96.88 84 SER A O 1
ATOM 628 N N . ALA A 1 85 ? -14.440 8.287 7.566 1.00 96.56 85 ALA A N 1
ATOM 629 C CA . ALA A 1 85 ? -15.145 8.763 6.375 1.00 96.56 85 ALA A CA 1
ATOM 630 C C . ALA A 1 85 ? -14.204 8.808 5.160 1.00 96.56 85 ALA A C 1
ATOM 632 O O . ALA A 1 85 ? -14.597 8.517 4.035 1.00 96.56 85 ALA A O 1
ATOM 633 N N . GLU A 1 86 ? -12.927 9.081 5.406 1.00 96.38 86 GLU A N 1
ATOM 634 C CA . GLU A 1 86 ? -11.859 9.208 4.419 1.00 96.38 86 GLU A CA 1
ATOM 635 C C . GLU A 1 86 ? -11.644 7.909 3.638 1.00 96.38 86 GLU A C 1
ATOM 637 O O . GLU A 1 86 ? -11.309 7.943 2.458 1.00 96.38 86 GLU A O 1
ATOM 642 N N . LEU A 1 87 ? -11.855 6.755 4.279 1.00 96.50 87 LEU A N 1
ATOM 643 C CA . LEU A 1 87 ? -11.699 5.438 3.655 1.00 96.50 87 LEU A CA 1
ATOM 644 C C . LEU A 1 87 ? -13.029 4.833 3.191 1.00 96.50 87 LEU A C 1
ATOM 646 O O . LEU A 1 87 ? -13.049 3.698 2.713 1.00 96.50 87 LEU A O 1
ATOM 650 N N . GLN A 1 88 ? -14.140 5.573 3.289 1.00 96.31 88 GLN A N 1
ATOM 651 C CA . GLN A 1 88 ? -15.463 5.079 2.905 1.00 96.31 88 GLN A CA 1
ATOM 652 C C . GLN A 1 88 ? -15.498 4.610 1.450 1.00 96.31 88 GLN A C 1
ATOM 654 O O . GLN A 1 88 ? -16.004 3.524 1.174 1.00 96.31 88 GLN A O 1
ATOM 659 N N . GLN A 1 89 ? -14.921 5.392 0.535 1.00 94.62 89 GLN A N 1
ATOM 660 C CA . GLN A 1 89 ? -14.872 5.039 -0.882 1.00 94.62 89 GLN A CA 1
ATOM 661 C C . GLN A 1 89 ? -14.083 3.745 -1.122 1.00 94.62 89 GLN A C 1
ATOM 663 O O . GLN A 1 89 ? -14.524 2.896 -1.893 1.00 94.62 89 GLN A O 1
ATOM 668 N N . CYS A 1 90 ? -12.960 3.553 -0.421 1.00 95.19 90 CYS A N 1
ATOM 669 C CA . CYS A 1 90 ? -12.184 2.314 -0.507 1.00 95.19 90 CYS A CA 1
ATOM 670 C C . CYS A 1 90 ? -13.033 1.120 -0.059 1.00 95.19 90 CYS A C 1
ATOM 672 O O . CYS A 1 90 ? -13.141 0.133 -0.779 1.00 95.19 90 CYS A O 1
ATOM 674 N N . ARG A 1 91 ? -13.714 1.235 1.091 1.00 96.75 91 ARG A N 1
ATOM 675 C CA . ARG A 1 91 ? -14.568 0.156 1.611 1.00 96.75 91 ARG A CA 1
ATOM 676 C C . ARG A 1 91 ? -15.722 -0.190 0.674 1.00 96.75 91 ARG A C 1
ATOM 678 O O . ARG A 1 91 ? -16.011 -1.365 0.475 1.00 96.75 91 ARG A O 1
ATOM 685 N N . GLN A 1 92 ? -16.363 0.821 0.089 1.00 96.00 92 GLN A N 1
ATOM 686 C CA . GLN A 1 92 ? -17.426 0.621 -0.897 1.00 96.00 92 GLN A CA 1
ATOM 687 C C . GLN A 1 92 ? -16.912 -0.093 -2.144 1.00 96.00 92 GLN A C 1
ATOM 689 O O . GLN A 1 92 ? -17.606 -0.957 -2.666 1.00 96.00 92 GLN A O 1
ATOM 694 N N . TRP A 1 93 ? -15.702 0.231 -2.599 1.00 94.06 93 TRP A N 1
ATOM 695 C CA . TRP A 1 93 ? -15.114 -0.414 -3.765 1.00 94.06 93 TRP A CA 1
ATOM 696 C C . TRP A 1 93 ? -14.802 -1.895 -3.517 1.00 94.06 93 TRP A C 1
ATOM 698 O O . TRP A 1 93 ? -15.165 -2.732 -4.340 1.00 94.06 93 TRP A O 1
ATOM 708 N N . VAL A 1 94 ? -14.225 -2.230 -2.355 1.00 95.69 94 VAL A N 1
ATOM 709 C CA . VAL A 1 94 ? -14.001 -3.632 -1.953 1.00 95.69 94 VAL A CA 1
ATOM 710 C C . VAL A 1 94 ? -15.323 -4.399 -1.868 1.00 95.69 94 VAL A C 1
ATOM 712 O O . VAL A 1 94 ? -15.451 -5.474 -2.453 1.00 95.69 94 VAL A O 1
ATOM 715 N N . ALA A 1 95 ? -16.337 -3.815 -1.222 1.00 95.75 95 ALA A N 1
ATOM 716 C CA . ALA A 1 95 ? -17.655 -4.432 -1.095 1.00 95.75 95 ALA A CA 1
ATOM 717 C C . ALA A 1 95 ? -18.368 -4.604 -2.449 1.00 95.75 95 ALA A C 1
ATOM 719 O O . ALA A 1 95 ? -18.990 -5.636 -2.689 1.00 95.75 95 ALA A O 1
ATOM 720 N N . ALA A 1 96 ? -18.259 -3.625 -3.355 1.00 95.31 96 ALA A N 1
ATOM 721 C CA . ALA A 1 96 ? -18.834 -3.699 -4.699 1.00 95.31 96 ALA A CA 1
ATOM 722 C C . ALA A 1 96 ? -18.205 -4.815 -5.549 1.00 95.31 96 ALA A C 1
ATOM 724 O O . ALA A 1 96 ? -18.871 -5.365 -6.421 1.00 95.31 96 ALA A O 1
ATOM 725 N N . ALA A 1 97 ? -16.950 -5.174 -5.270 1.00 94.31 97 ALA A N 1
ATOM 726 C CA . ALA A 1 97 ? -16.268 -6.310 -5.879 1.00 94.31 97 ALA A CA 1
ATOM 727 C C . ALA A 1 97 ? -16.579 -7.657 -5.191 1.00 94.31 97 ALA A C 1
ATOM 729 O O . ALA A 1 97 ? -15.998 -8.673 -5.561 1.00 94.31 97 ALA A O 1
ATOM 730 N N . GLY A 1 98 ? -17.448 -7.680 -4.171 1.00 95.75 98 GLY A N 1
ATOM 731 C CA . GLY A 1 98 ? -17.760 -8.887 -3.398 1.00 95.75 98 GLY A CA 1
ATOM 732 C C . GLY A 1 98 ? -16.598 -9.392 -2.537 1.00 95.75 98 GLY A C 1
ATOM 733 O O . GLY A 1 98 ? -16.609 -10.545 -2.118 1.00 95.75 98 GLY A O 1
ATOM 734 N N . CYS A 1 99 ? -15.592 -8.550 -2.292 1.00 95.81 99 CYS A N 1
ATOM 735 C CA . CYS A 1 99 ? -14.422 -8.890 -1.493 1.00 95.81 99 CYS A CA 1
ATOM 736 C C . CYS A 1 99 ? -14.617 -8.480 -0.026 1.00 95.81 99 CYS A C 1
ATOM 738 O O . CYS A 1 99 ? -15.403 -7.586 0.302 1.00 95.81 99 CYS A O 1
ATOM 740 N N . GLU A 1 100 ? -13.861 -9.112 0.868 1.00 95.75 100 GLU A N 1
ATOM 741 C CA . GLU A 1 100 ? -13.850 -8.782 2.293 1.00 95.75 100 GLU A CA 1
ATOM 742 C C . GLU A 1 100 ? -12.713 -7.809 2.630 1.00 95.75 100 GLU A C 1
ATOM 744 O O . GLU A 1 100 ? -11.638 -7.853 2.037 1.00 95.75 100 GLU A O 1
ATOM 749 N N . LEU A 1 101 ? -12.927 -6.945 3.629 1.00 96.38 101 LEU A N 1
ATOM 750 C CA . LEU A 1 101 ? -11.890 -6.020 4.112 1.00 96.38 101 LEU A CA 1
ATOM 751 C C . LEU A 1 101 ? -10.840 -6.716 4.986 1.00 96.38 101 LEU A C 1
ATOM 753 O O . LEU A 1 101 ? -9.732 -6.210 5.124 1.00 96.38 101 LEU A O 1
ATOM 757 N N . GLN A 1 102 ? -11.189 -7.835 5.619 1.00 96.19 102 GLN A N 1
ATOM 758 C CA . GLN A 1 102 ? -10.284 -8.622 6.461 1.00 96.19 102 GLN A CA 1
ATOM 759 C C . GLN A 1 102 ? -10.520 -10.118 6.218 1.00 96.19 102 GLN A C 1
ATOM 761 O O . GLN A 1 102 ? -11.050 -10.803 7.096 1.00 96.19 102 GLN A O 1
ATOM 766 N N . PRO A 1 103 ? -10.176 -10.625 5.024 1.00 95.69 103 PRO A N 1
ATOM 767 C CA . PRO A 1 103 ? -10.411 -12.019 4.698 1.00 95.69 103 PRO A CA 1
ATOM 768 C C . PRO A 1 103 ? -9.523 -12.944 5.533 1.00 95.69 103 PRO A C 1
ATOM 770 O O . PRO A 1 103 ? -8.398 -12.599 5.911 1.00 95.69 103 PRO A O 1
ATOM 773 N N . ALA A 1 104 ? -10.008 -14.163 5.772 1.00 95.69 104 ALA A N 1
ATOM 774 C CA . ALA A 1 104 ? -9.302 -15.158 6.579 1.00 95.69 104 ALA A CA 1
ATOM 775 C C . ALA A 1 104 ? -7.921 -15.541 6.008 1.00 95.69 104 ALA A C 1
ATOM 777 O O . ALA A 1 104 ? -7.001 -15.822 6.778 1.00 95.69 104 ALA A O 1
ATOM 778 N N . PHE A 1 105 ? -7.751 -15.498 4.681 1.00 94.50 105 PHE A N 1
ATOM 779 C CA . PHE A 1 105 ? -6.488 -15.835 4.013 1.00 94.50 105 PHE A CA 1
ATOM 780 C C . PHE A 1 105 ? -5.378 -14.785 4.209 1.00 94.50 105 PHE A C 1
ATOM 782 O O . PHE A 1 105 ? -4.207 -15.105 4.041 1.00 94.50 105 PHE A O 1
ATOM 789 N N . ALA A 1 106 ? -5.705 -13.549 4.610 1.00 94.75 106 ALA A N 1
ATOM 790 C CA . ALA A 1 106 ? -4.747 -12.437 4.680 1.00 94.75 106 ALA A CA 1
ATOM 791 C C . ALA A 1 106 ? -4.171 -12.187 6.089 1.00 94.75 106 ALA A C 1
ATOM 793 O O . ALA A 1 106 ? -3.732 -11.078 6.402 1.00 94.75 106 ALA A O 1
ATOM 794 N N . GLY A 1 107 ? -4.212 -13.177 6.989 1.00 92.69 107 GLY A N 1
ATOM 795 C CA . GLY A 1 107 ? -3.541 -13.093 8.296 1.00 92.69 107 GLY A CA 1
ATOM 796 C C . GLY A 1 107 ? -4.024 -11.946 9.201 1.00 92.69 107 GLY A C 1
ATOM 797 O O . GLY A 1 107 ? -3.265 -11.453 10.041 1.00 92.69 107 GLY A O 1
ATOM 798 N N . GLY A 1 108 ? -5.267 -11.489 9.014 1.00 94.31 108 GLY A N 1
ATOM 799 C CA . GLY A 1 108 ? -5.862 -10.359 9.735 1.00 94.31 108 GLY A CA 1
ATOM 800 C C . GLY A 1 108 ? -5.484 -8.973 9.199 1.00 94.31 108 GLY A C 1
ATOM 801 O O . GLY A 1 108 ? -5.808 -7.975 9.846 1.00 94.31 108 GLY A O 1
ATOM 802 N N . ALA A 1 109 ? -4.798 -8.894 8.056 1.00 95.81 109 ALA A N 1
ATOM 803 C CA . ALA A 1 109 ? -4.513 -7.636 7.374 1.00 95.81 109 ALA A CA 1
ATOM 804 C C . ALA A 1 109 ? -5.797 -6.911 6.944 1.00 95.81 109 ALA A C 1
ATOM 806 O O . ALA A 1 109 ? -6.846 -7.528 6.754 1.00 95.81 109 ALA A O 1
ATOM 807 N N . LEU A 1 110 ? -5.699 -5.590 6.780 1.00 96.88 110 LEU A N 1
ATOM 808 C CA . LEU A 1 110 ? -6.795 -4.756 6.290 1.00 96.88 110 LEU A CA 1
ATOM 809 C C . LEU A 1 110 ? -6.621 -4.480 4.793 1.00 96.88 110 LEU A C 1
ATOM 811 O O . LEU A 1 110 ? -5.688 -3.790 4.387 1.00 96.88 110 LEU A O 1
ATOM 815 N N . LEU A 1 111 ? -7.533 -4.983 3.973 1.00 96.06 111 LEU A N 1
ATOM 816 C CA . LEU A 1 111 ? -7.525 -4.820 2.524 1.00 96.06 111 LEU A CA 1
ATOM 817 C C . LEU A 1 111 ? -8.523 -3.725 2.133 1.00 96.06 111 LEU A C 1
ATOM 819 O O . LEU A 1 111 ? -9.729 -3.859 2.303 1.00 96.06 111 LEU A O 1
ATOM 823 N N . LEU A 1 112 ? -8.005 -2.607 1.635 1.00 96.12 112 LEU A N 1
ATOM 824 C CA . LEU A 1 112 ? -8.755 -1.436 1.165 1.00 96.12 112 LEU A CA 1
ATOM 825 C C . LEU A 1 112 ? -8.782 -1.355 -0.374 1.00 96.12 112 LEU A C 1
ATOM 827 O O . LEU A 1 112 ? -9.093 -0.307 -0.938 1.00 96.12 112 LEU A O 1
ATOM 831 N N . GLN A 1 113 ? -8.458 -2.468 -1.033 1.00 93.38 113 GLN A N 1
ATOM 832 C CA . GLN A 1 113 ? -8.589 -2.726 -2.465 1.00 93.38 113 GLN A CA 1
ATOM 833 C C . GLN A 1 113 ? -9.115 -4.162 -2.649 1.00 93.38 113 GLN A C 1
ATOM 835 O O . GLN A 1 113 ? -8.834 -5.003 -1.790 1.00 93.38 113 GLN A O 1
ATOM 840 N N . PRO A 1 114 ? -9.885 -4.465 -3.714 1.00 94.31 114 PRO A N 1
ATOM 841 C CA . PRO A 1 114 ? -10.281 -5.836 -4.012 1.00 94.31 114 PRO A CA 1
ATOM 842 C C . PRO A 1 114 ? -9.055 -6.731 -4.215 1.00 94.31 114 PRO A C 1
ATOM 844 O O . PRO A 1 114 ? -8.236 -6.473 -5.093 1.00 94.31 114 PRO A O 1
ATOM 847 N N . VAL A 1 115 ? -8.941 -7.777 -3.401 1.00 92.50 115 VAL A N 1
ATOM 848 C CA . VAL A 1 115 ? -7.904 -8.807 -3.509 1.00 92.50 115 VAL A CA 1
ATOM 849 C C . VAL A 1 115 ? -8.578 -10.149 -3.263 1.00 92.50 115 VAL A C 1
ATOM 851 O O . VAL A 1 115 ? -9.265 -10.322 -2.255 1.00 92.50 115 VAL A O 1
ATOM 854 N N . THR A 1 116 ? -8.400 -11.086 -4.189 1.00 93.06 116 THR A N 1
ATOM 855 C CA . THR A 1 116 ? -8.913 -12.455 -4.072 1.00 93.06 116 THR A CA 1
ATOM 856 C C . THR A 1 116 ? -7.854 -13.377 -3.470 1.00 93.06 116 THR A C 1
ATOM 858 O O . THR A 1 116 ? -6.663 -13.059 -3.470 1.00 93.06 116 THR A O 1
ATOM 861 N N . GLU A 1 117 ? -8.278 -14.538 -2.968 1.00 94.44 117 GLU A N 1
ATOM 862 C CA . GLU A 1 117 ? -7.353 -15.563 -2.467 1.00 94.44 117 GLU A CA 1
ATOM 863 C C . GLU A 1 117 ? -6.412 -16.063 -3.573 1.00 94.44 117 GLU A C 1
ATOM 865 O O . GLU A 1 117 ? -5.221 -16.236 -3.336 1.00 94.44 117 GLU A O 1
ATOM 870 N N . GLU A 1 118 ? -6.924 -16.210 -4.798 1.00 92.19 118 GLU A N 1
ATOM 871 C CA . GLU A 1 118 ? -6.136 -16.583 -5.977 1.00 92.19 118 GLU A CA 1
ATOM 872 C C . GLU A 1 118 ? -4.994 -15.589 -6.204 1.00 92.19 118 GLU A C 1
ATOM 874 O O . GLU A 1 118 ? -3.830 -15.981 -6.211 1.00 92.19 118 GLU A O 1
ATOM 879 N N . THR A 1 119 ? -5.303 -14.289 -6.267 1.00 89.94 119 THR A N 1
ATOM 880 C CA . THR A 1 119 ? -4.288 -13.239 -6.420 1.00 89.94 119 THR A CA 1
ATOM 881 C C . THR A 1 119 ? -3.324 -13.205 -5.233 1.00 89.94 119 THR A C 1
ATOM 883 O O . THR A 1 119 ? -2.124 -13.036 -5.419 1.00 89.94 119 THR A O 1
ATOM 886 N N . TYR A 1 120 ? -3.811 -13.403 -4.005 1.00 91.25 120 TYR A N 1
ATOM 887 C CA . TYR A 1 120 ? -2.958 -13.461 -2.816 1.00 91.25 120 TYR A CA 1
ATOM 888 C C . TYR A 1 120 ? -1.914 -14.588 -2.909 1.00 91.25 120 TYR A C 1
ATOM 890 O O . TYR A 1 120 ? -0.734 -14.366 -2.627 1.00 91.25 120 TYR A O 1
ATOM 898 N N . VAL A 1 121 ? -2.341 -15.781 -3.336 1.00 91.88 121 VAL A N 1
ATOM 899 C CA . VAL A 1 121 ? -1.484 -16.965 -3.482 1.00 91.88 121 VAL A CA 1
ATOM 900 C C . VAL A 1 121 ? -0.535 -16.832 -4.671 1.00 91.88 121 VAL A C 1
ATOM 902 O O . VAL A 1 121 ? 0.654 -17.105 -4.521 1.00 91.88 121 VAL A O 1
ATOM 905 N N . GLU A 1 122 ? -1.024 -16.386 -5.830 1.00 89.75 122 GLU A N 1
ATOM 906 C CA . GLU A 1 122 ? -0.220 -16.193 -7.047 1.00 89.75 122 GLU A CA 1
ATOM 907 C C . GLU A 1 122 ? 0.949 -15.233 -6.827 1.00 89.75 122 GLU A C 1
ATOM 909 O O . GLU A 1 122 ? 2.042 -15.430 -7.359 1.00 89.75 122 GLU A O 1
ATOM 914 N N . LEU A 1 123 ? 0.726 -14.205 -6.013 1.00 84.81 123 LEU A N 1
ATOM 915 C CA . LEU A 1 123 ? 1.729 -13.201 -5.691 1.00 84.81 123 LEU A CA 1
ATOM 916 C C . LEU A 1 123 ? 2.632 -13.599 -4.524 1.00 84.81 123 LEU A C 1
ATOM 918 O O . LEU A 1 123 ? 3.619 -12.916 -4.261 1.00 84.81 123 LEU A O 1
ATOM 922 N N . GLY A 1 124 ? 2.313 -14.694 -3.829 1.00 88.62 124 GLY A N 1
ATOM 923 C CA . GLY A 1 124 ? 3.075 -15.165 -2.679 1.00 88.62 124 GLY A CA 1
ATOM 924 C C . GLY A 1 124 ? 3.086 -14.174 -1.515 1.00 88.62 124 GLY A C 1
ATOM 925 O O . GLY A 1 124 ? 4.084 -14.111 -0.794 1.00 88.62 124 GLY A O 1
ATOM 926 N N . LEU A 1 125 ? 2.002 -13.409 -1.338 1.00 89.00 125 LEU A N 1
ATOM 927 C CA . LEU A 1 125 ? 1.903 -12.411 -0.276 1.00 89.00 125 LEU A CA 1
ATOM 928 C C . LEU A 1 125 ? 1.959 -13.080 1.108 1.00 89.00 125 LEU A C 1
ATOM 930 O O . LEU A 1 125 ? 1.404 -14.157 1.342 1.00 89.00 125 LEU A O 1
ATOM 934 N N . GLN A 1 126 ? 2.622 -12.422 2.052 1.00 91.56 126 GLN A N 1
ATOM 935 C CA . GLN A 1 126 ? 2.768 -12.836 3.446 1.00 91.56 126 GLN A CA 1
ATOM 936 C C . GLN A 1 126 ? 2.295 -11.719 4.376 1.00 91.56 126 GLN A C 1
ATOM 938 O O . GLN A 1 126 ? 3.045 -11.158 5.184 1.00 91.56 126 GLN A O 1
ATOM 943 N N . LEU A 1 127 ? 1.005 -11.403 4.272 1.00 94.00 127 LEU A N 1
ATOM 944 C CA . LEU A 1 127 ? 0.388 -10.360 5.078 1.00 94.00 127 LEU A CA 1
ATOM 945 C C . LEU A 1 127 ? 0.152 -10.819 6.523 1.00 94.00 127 LEU A C 1
ATOM 947 O O . LEU A 1 127 ? 0.037 -11.997 6.855 1.00 94.00 127 LEU A O 1
ATOM 951 N N . THR A 1 128 ? 0.075 -9.836 7.415 1.00 94.38 128 THR A N 1
ATOM 952 C CA . THR A 1 128 ? -0.174 -10.018 8.852 1.00 94.38 128 THR A CA 1
ATOM 953 C C . THR A 1 128 ? -1.091 -8.901 9.331 1.00 94.38 128 THR A C 1
ATOM 955 O O . THR A 1 128 ? -1.294 -7.924 8.614 1.00 94.38 128 THR A O 1
ATOM 958 N N . CYS A 1 129 ? -1.584 -8.968 10.565 1.00 94.94 129 CYS A N 1
ATOM 959 C CA . CYS A 1 129 ? -2.469 -7.945 11.131 1.00 94.94 129 CYS A CA 1
ATOM 960 C C . CYS A 1 129 ? -1.894 -6.514 11.138 1.00 94.94 129 CYS A C 1
ATOM 962 O O . CYS A 1 129 ? -2.637 -5.543 11.227 1.00 94.94 129 CYS A O 1
ATOM 964 N N . HIS A 1 130 ? -0.576 -6.348 11.008 1.00 95.75 130 HIS A N 1
ATOM 965 C CA . HIS A 1 130 ? 0.050 -5.030 10.882 1.00 95.75 130 HIS A CA 1
ATOM 966 C C . HIS A 1 130 ? -0.026 -4.438 9.472 1.00 95.75 130 HIS A C 1
ATOM 968 O O . HIS A 1 130 ? 0.327 -3.268 9.296 1.00 95.75 130 HIS A O 1
ATOM 974 N N . HIS A 1 131 ? -0.426 -5.230 8.483 1.00 96.00 131 HIS A N 1
ATOM 975 C CA . HIS A 1 131 ? -0.440 -4.827 7.091 1.00 96.00 131 HIS A CA 1
ATOM 976 C C . HIS A 1 131 ? -1.782 -4.226 6.685 1.00 96.00 131 HIS A C 1
ATOM 978 O O . HIS A 1 131 ? -2.855 -4.671 7.098 1.00 96.00 131 HIS A O 1
ATOM 984 N N . VAL A 1 132 ? -1.690 -3.201 5.846 1.00 95.94 132 VAL A N 1
ATOM 985 C CA . VAL A 1 132 ? -2.805 -2.570 5.155 1.00 95.94 132 VAL A CA 1
ATOM 986 C C . VAL A 1 132 ? -2.468 -2.549 3.675 1.00 95.94 132 VAL A C 1
ATOM 988 O O . VAL A 1 132 ? -1.421 -2.025 3.301 1.00 95.94 132 VAL A O 1
ATOM 991 N N . VAL A 1 133 ? -3.346 -3.087 2.839 1.00 94.62 133 VAL A N 1
ATOM 992 C CA . VAL A 1 133 ? -3.213 -3.012 1.381 1.00 94.62 133 VAL A CA 1
ATOM 993 C C . VAL A 1 133 ? -4.168 -1.945 0.881 1.00 94.62 133 VAL A C 1
ATOM 995 O O . VAL A 1 133 ? -5.355 -1.985 1.190 1.00 94.62 133 VAL A O 1
ATOM 998 N N . ILE A 1 134 ? -3.661 -0.952 0.158 1.00 94.38 134 ILE A N 1
ATOM 999 C CA . ILE A 1 134 ? -4.456 0.191 -0.305 1.00 94.38 134 ILE A CA 1
ATOM 1000 C C . ILE A 1 134 ? -3.934 0.676 -1.665 1.00 94.38 134 ILE A C 1
ATOM 1002 O O . ILE A 1 134 ? -2.729 0.573 -1.906 1.00 94.38 134 ILE A O 1
ATOM 1006 N N . PRO A 1 135 ? -4.776 1.247 -2.547 1.00 91.81 135 PRO A N 1
ATOM 1007 C CA . PRO A 1 135 ? -4.281 1.874 -3.769 1.00 91.81 135 PRO A CA 1
ATOM 1008 C C . PRO A 1 135 ? -3.293 3.007 -3.451 1.00 91.81 135 PRO A C 1
ATOM 1010 O O . PRO A 1 135 ? -3.504 3.772 -2.503 1.00 91.81 135 PRO A O 1
ATOM 1013 N N . VAL A 1 136 ? -2.248 3.178 -4.271 1.00 90.31 136 VAL A N 1
ATOM 1014 C CA . VAL A 1 136 ? -1.201 4.207 -4.063 1.00 90.31 136 VAL A CA 1
ATOM 1015 C C . VAL A 1 136 ? -1.793 5.614 -3.942 1.00 90.31 136 VAL A C 1
ATOM 1017 O O . VAL A 1 136 ? -1.406 6.391 -3.066 1.00 90.31 136 VAL A O 1
ATOM 1020 N N . CYS A 1 137 ? -2.786 5.933 -4.773 1.00 90.50 137 CYS A N 1
ATOM 1021 C CA . CYS A 1 137 ? -3.471 7.225 -4.759 1.00 90.50 137 CYS A CA 1
ATOM 1022 C C . CYS A 1 137 ? -4.236 7.499 -3.450 1.00 90.50 137 CYS A C 1
ATOM 1024 O O . CYS A 1 137 ? -4.438 8.657 -3.085 1.00 90.50 137 CYS A O 1
ATOM 1026 N N . HIS A 1 138 ? -4.620 6.461 -2.702 1.00 94.19 138 HIS A N 1
ATOM 1027 C CA . HIS A 1 138 ? -5.398 6.571 -1.467 1.00 94.19 138 HIS A CA 1
ATOM 1028 C C . HIS A 1 138 ? -4.545 6.503 -0.191 1.00 94.19 138 HIS A C 1
ATOM 1030 O O . HIS A 1 138 ? -5.068 6.678 0.911 1.00 94.19 138 HIS A O 1
ATOM 1036 N N . VAL A 1 139 ? -3.219 6.351 -0.296 1.00 94.00 139 VAL A N 1
ATOM 1037 C CA . VAL A 1 139 ? -2.308 6.354 0.869 1.00 94.00 139 VAL A CA 1
ATOM 1038 C C . VAL A 1 139 ? -2.428 7.650 1.685 1.00 94.00 139 VAL A C 1
ATOM 1040 O O . VAL A 1 139 ? -2.306 7.636 2.913 1.00 94.00 139 VAL A O 1
ATOM 1043 N N . GLY A 1 140 ? -2.705 8.781 1.028 1.00 95.31 140 GLY A N 1
ATOM 1044 C CA . GLY A 1 140 ? -2.985 10.054 1.700 1.00 95.31 140 GLY A CA 1
ATOM 1045 C C . GLY A 1 140 ? -4.226 9.996 2.598 1.00 95.31 140 GLY A C 1
ATOM 1046 O O . GLY A 1 140 ? -4.183 10.483 3.725 1.00 95.31 140 GLY A O 1
ATOM 1047 N N . LEU A 1 141 ? -5.289 9.325 2.149 1.00 96.31 141 LEU A N 1
ATOM 1048 C CA . LEU A 1 141 ? -6.533 9.156 2.907 1.00 96.31 141 LEU A CA 1
ATOM 1049 C C . LEU A 1 141 ? -6.310 8.300 4.156 1.00 96.31 141 LEU A C 1
ATOM 1051 O O . LEU A 1 141 ? -6.799 8.637 5.232 1.00 96.31 141 LEU A O 1
ATOM 1055 N N . LEU A 1 142 ? -5.494 7.246 4.043 1.00 96.31 142 LEU A N 1
ATOM 1056 C CA . LEU A 1 142 ? -5.096 6.425 5.187 1.00 96.31 142 LEU A CA 1
ATOM 1057 C C . LEU A 1 142 ? -4.347 7.254 6.239 1.00 96.31 142 LEU A C 1
ATOM 1059 O O . LEU A 1 142 ? -4.629 7.144 7.432 1.00 96.31 142 LEU A O 1
ATOM 1063 N N . LYS A 1 143 ? -3.426 8.128 5.813 1.00 95.88 143 LYS A N 1
ATOM 1064 C CA . LYS A 1 143 ? -2.730 9.045 6.729 1.00 95.88 143 LYS A CA 1
ATOM 1065 C C . LYS A 1 143 ? -3.712 9.967 7.445 1.00 95.88 143 LYS A C 1
ATOM 1067 O O . LYS A 1 143 ? -3.580 10.128 8.656 1.00 95.88 143 LYS A O 1
ATOM 1072 N N . THR A 1 144 ? -4.678 10.539 6.730 1.00 96.19 144 THR A N 1
ATOM 1073 C CA . THR A 1 144 ? -5.711 11.409 7.311 1.00 96.19 144 THR A CA 1
ATOM 1074 C C . THR A 1 144 ? -6.580 10.652 8.313 1.00 96.19 144 THR A C 1
ATOM 1076 O O . THR A 1 144 ? -6.742 11.115 9.437 1.00 96.19 144 THR A O 1
ATOM 1079 N N . ALA A 1 145 ? -7.032 9.439 7.985 1.00 95.88 145 ALA A N 1
ATOM 1080 C CA . ALA A 1 145 ? -7.811 8.604 8.902 1.00 95.88 145 ALA A CA 1
ATOM 1081 C C . ALA A 1 145 ? -7.052 8.309 10.211 1.00 95.88 145 ALA A C 1
ATOM 1083 O O . ALA A 1 145 ? -7.613 8.380 11.303 1.00 95.88 145 ALA A O 1
ATOM 1084 N N . LEU A 1 146 ? -5.740 8.057 10.135 1.00 95.44 146 LEU A N 1
ATOM 1085 C CA . LEU A 1 146 ? -4.904 7.857 11.323 1.00 95.44 146 LEU A CA 1
ATOM 1086 C C . LEU A 1 146 ? -4.730 9.131 12.165 1.00 95.44 146 LEU A C 1
ATOM 1088 O O . LEU A 1 146 ? -4.381 9.041 13.346 1.00 95.44 146 LEU A O 1
ATOM 1092 N N . GLN A 1 147 ? -4.965 10.322 11.606 1.00 95.12 147 GLN A N 1
ATOM 1093 C CA . GLN A 1 147 ? -4.894 11.567 12.372 1.00 95.12 147 GLN A CA 1
ATOM 1094 C C . GLN A 1 147 ? -6.023 11.704 13.396 1.00 95.12 147 GLN A C 1
ATOM 1096 O O . GLN A 1 147 ? -5.803 12.365 14.412 1.00 95.12 147 GLN A O 1
ATOM 1101 N N . ALA A 1 148 ? -7.153 11.016 13.205 1.00 92.88 148 ALA A N 1
ATOM 1102 C CA . ALA A 1 148 ? -8.231 10.950 14.192 1.00 92.88 148 ALA A CA 1
ATOM 1103 C C . ALA A 1 148 ? -7.787 10.306 15.521 1.00 92.88 148 ALA A C 1
ATOM 1105 O O . ALA A 1 148 ? -8.355 10.583 16.576 1.00 92.88 148 ALA A O 1
ATOM 1106 N N . LEU A 1 149 ? -6.738 9.475 15.497 1.00 92.75 149 LEU A N 1
ATOM 1107 C CA . LEU A 1 149 ? -6.204 8.844 16.699 1.00 92.75 149 LEU A CA 1
ATOM 1108 C C . LEU A 1 149 ? -5.341 9.817 17.524 1.00 92.75 149 LEU A C 1
ATOM 1110 O O . LEU A 1 149 ? -4.547 10.583 16.955 1.00 92.75 149 LEU A O 1
ATOM 1114 N N . PRO A 1 150 ? -5.379 9.716 18.869 1.00 92.94 150 PRO A N 1
ATOM 1115 C CA . PRO A 1 150 ? -4.472 10.451 19.744 1.00 92.94 150 PRO A CA 1
ATOM 1116 C C . PRO A 1 150 ? -3.005 10.197 19.381 1.00 92.94 150 PRO A C 1
ATOM 1118 O O . PRO A 1 150 ? -2.616 9.056 19.121 1.00 92.94 150 PRO A O 1
ATOM 1121 N N . CYS A 1 151 ? -2.154 11.227 19.451 1.00 91.62 151 CYS A N 1
ATOM 1122 C CA . CYS A 1 151 ? -0.757 11.168 18.987 1.00 91.62 151 CYS A CA 1
ATOM 1123 C C . CYS A 1 151 ? 0.049 9.976 19.535 1.00 91.62 151 CYS A C 1
ATOM 1125 O O . CYS A 1 151 ? 0.885 9.422 18.830 1.00 91.62 151 CYS A O 1
ATOM 1127 N N . ARG A 1 152 ? -0.207 9.542 20.779 1.00 91.62 152 ARG A N 1
ATOM 1128 C CA . ARG A 1 152 ? 0.483 8.390 21.392 1.00 91.62 152 ARG A CA 1
ATOM 1129 C C . ARG A 1 152 ? 0.045 7.037 20.818 1.00 91.62 152 ARG A C 1
ATOM 1131 O O . ARG A 1 152 ? 0.837 6.093 20.820 1.00 91.62 152 ARG A O 1
ATOM 1138 N N . LYS A 1 153 ? -1.198 6.935 20.344 1.00 90.38 153 LYS A N 1
ATOM 1139 C CA . LYS A 1 153 ? -1.784 5.717 19.764 1.00 90.38 153 LYS A CA 1
ATOM 1140 C C . LYS A 1 153 ? -1.651 5.666 18.244 1.00 90.38 153 LYS A C 1
ATOM 1142 O O . LYS A 1 153 ? -1.663 4.577 17.684 1.00 90.38 153 LYS A O 1
ATOM 1147 N N . ARG A 1 154 ? -1.473 6.823 17.599 1.00 94.19 154 ARG A N 1
ATOM 1148 C CA . ARG A 1 154 ? -1.311 6.954 16.152 1.00 94.19 154 ARG A CA 1
ATOM 1149 C C . ARG A 1 154 ? -0.133 6.101 15.641 1.00 94.19 154 ARG A C 1
ATOM 1151 O O . ARG A 1 154 ? 1.009 6.360 16.031 1.00 94.19 154 ARG A O 1
ATOM 1158 N N . PRO A 1 155 ? -0.380 5.093 14.788 1.00 94.62 155 PRO A N 1
ATOM 1159 C CA . PRO A 1 155 ? 0.683 4.343 14.136 1.00 94.62 155 PRO A CA 1
ATOM 1160 C C . PRO A 1 155 ? 1.364 5.189 13.054 1.00 94.62 155 PRO A C 1
ATOM 1162 O O . PRO A 1 155 ? 0.775 6.102 12.476 1.00 94.62 155 PRO A O 1
ATOM 1165 N N . GLN A 1 156 ? 2.620 4.858 12.769 1.00 94.62 156 GLN A N 1
ATOM 1166 C CA . GLN A 1 156 ? 3.319 5.336 11.580 1.00 94.62 156 GLN A CA 1
ATOM 1167 C C . GLN A 1 156 ? 3.140 4.318 10.456 1.00 94.62 156 GLN A C 1
ATOM 1169 O O . GLN A 1 156 ? 3.040 3.119 10.716 1.00 94.62 156 GLN A O 1
ATOM 1174 N N . ILE A 1 157 ? 3.143 4.809 9.221 1.00 95.06 157 ILE A N 1
ATOM 1175 C CA . ILE A 1 157 ? 3.068 3.993 8.011 1.00 95.06 157 ILE A CA 1
ATOM 1176 C C . ILE A 1 157 ? 4.489 3.774 7.485 1.00 95.06 157 ILE A C 1
ATOM 1178 O O . ILE A 1 157 ? 5.253 4.734 7.350 1.00 95.06 157 ILE A O 1
ATOM 1182 N N . ARG A 1 158 ? 4.837 2.524 7.183 1.00 93.00 158 ARG A N 1
ATOM 1183 C CA . ARG A 1 158 ? 6.069 2.130 6.492 1.00 93.00 158 ARG A CA 1
ATOM 1184 C C . ARG A 1 158 ? 5.705 1.390 5.209 1.00 93.00 158 ARG A C 1
ATOM 1186 O O . ARG A 1 158 ? 4.731 0.648 5.197 1.00 93.00 158 ARG A O 1
ATOM 1193 N N . TRP A 1 159 ? 6.486 1.595 4.157 1.00 89.56 159 TRP A N 1
ATOM 1194 C CA . TRP A 1 159 ? 6.422 0.751 2.967 1.00 89.56 159 TRP A CA 1
ATOM 1195 C C . TRP A 1 159 ? 6.985 -0.622 3.317 1.00 89.56 159 TRP A C 1
ATOM 1197 O O . TRP A 1 159 ? 8.031 -0.687 3.970 1.00 89.56 159 TRP A O 1
ATOM 1207 N N . ASP A 1 160 ? 6.290 -1.689 2.930 1.00 83.25 160 ASP A N 1
ATOM 1208 C CA . ASP A 1 160 ? 6.786 -3.048 3.116 1.00 83.25 160 ASP A CA 1
ATOM 1209 C C . ASP A 1 160 ? 6.893 -3.747 1.765 1.00 83.25 160 ASP A C 1
ATOM 1211 O O . ASP A 1 160 ? 5.911 -4.222 1.216 1.00 83.25 160 ASP A O 1
ATOM 1215 N N . HIS A 1 161 ? 8.102 -3.790 1.211 1.00 71.88 161 HIS A N 1
ATOM 1216 C CA . HIS A 1 161 ? 8.361 -4.465 -0.062 1.00 71.88 161 HIS A CA 1
ATOM 1217 C C . HIS A 1 161 ? 8.464 -5.994 0.085 1.00 71.88 161 HIS A C 1
ATOM 1219 O O . HIS A 1 161 ? 8.765 -6.670 -0.893 1.00 71.88 161 HIS A O 1
ATOM 1225 N N . ARG A 1 162 ? 8.303 -6.542 1.303 1.00 64.25 162 ARG A N 1
ATOM 1226 C CA . ARG A 1 162 ? 8.434 -7.983 1.598 1.00 64.25 162 ARG A CA 1
ATOM 1227 C C 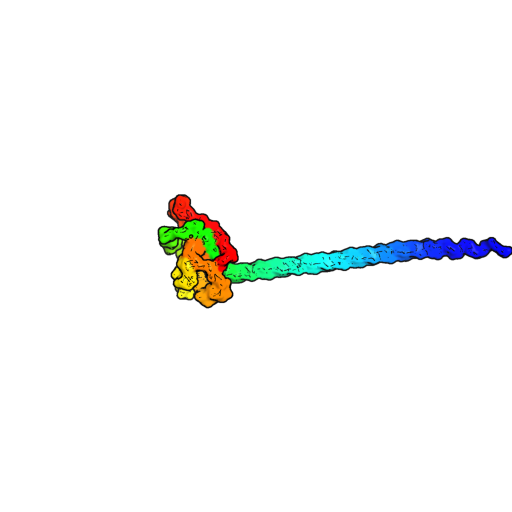. ARG A 1 162 ? 7.097 -8.654 1.927 1.00 64.25 162 ARG A C 1
ATOM 1229 O O . ARG A 1 162 ? 7.107 -9.802 2.370 1.00 64.25 162 ARG A O 1
ATOM 1236 N N . ALA A 1 163 ? 6.011 -7.900 1.808 1.00 60.28 163 ALA A N 1
ATOM 1237 C CA . ALA A 1 163 ? 4.649 -8.330 2.077 1.00 60.28 163 ALA A CA 1
ATOM 1238 C C . ALA A 1 163 ? 4.059 -9.153 0.935 1.00 60.28 163 ALA A C 1
ATOM 1240 O O . ALA A 1 163 ? 4.541 -9.032 -0.210 1.00 60.28 163 ALA A O 1
#

pLDDT: mean 84.5, std 15.38, range [44.44, 96.88]

Secondary structure (DSSP, 8-state):
--SSSSSSSHHHHHHHHHHHHHHHHHHHHHHHHHHHHHHHHHHHHHHHHHHHHHHHHHHHHHHH-EEEEES---HHHHHHHHH-STTHHHHHHHHHTT--SS-GGGTT-EESS---HHHHHHTT----TTEEEE-GGGHHHHHHHHHTS-TTTPPPEEE-TT-

Foldseek 3Di:
DPDDPPPPPPVVVVVVVVVVVVVVVVVVVVVVVVVVVVVVVVVVVVVVVVVVVVVVVVVCCVPFNFKKFWPDFDPVLVVLCVPDPLLPVLCVQLVVVVHDQQDPLQQREGESHHDDNVNCVVVVDDHHNRIYGHRPVSVVSSQVSLVVDDPVRRTDIDGDPRD

Organism: NCBI:txid327968

Sequence (163 aa):
SSSAEAARNVAGAEGEARDKDKAAENEELSEALQLSESDAVQAEQEDLQRALVLSKEEAFAAQVGVPLRLTKHSREIVDTLLASAELQQCRQWVAAAGCELQPAFAGGALLLQPVTEETYVELGLQLTCHHVVIPVCHVGLLKTALQALPCRKRPQIRWDHRA

Mean predicted aligned error: 12.37 Å

Solvent-accessible surface area (backbone atoms only — not comparable to full-atom values): 9049 Å² total; per-residue (Å²): 142,90,80,82,77,75,77,70,65,60,70,55,54,60,51,55,54,56,53,49,54,54,52,50,56,52,49,55,50,50,51,54,49,52,50,51,52,52,51,50,54,48,51,52,50,51,52,50,52,51,51,53,54,51,55,52,52,51,52,45,33,73,64,58,24,42,50,28,33,38,77,53,74,50,69,71,56,52,52,45,54,74,66,26,74,66,42,42,67,34,52,51,52,14,49,74,68,74,32,61,50,57,42,85,90,36,48,59,15,41,36,41,38,54,66,52,71,67,60,41,59,77,69,64,53,62,51,34,54,41,29,35,28,31,40,70,89,46,51,62,36,54,55,55,43,45,61,78,42,57,79,91,72,38,56,52,82,39,84,41,96,82,67